Protein AF-A0A8T4I9W3-F1 (afdb_monomer_lite)

Radius of gyration: 15.46 Å; chains: 1; bounding box: 37×33×42 Å

Sequence (74 aa):
PGNTLSFNAESGGELDTSAWEAESNCTVARSVPVSSWAYNFYSAGGHIITLTAAGAGDASAVCVERPPVVEGQE

Structure (mmCIF, N/CA/C/O backbone):
data_AF-A0A8T4I9W3-F1
#
_entry.id   AF-A0A8T4I9W3-F1
#
loop_
_atom_site.group_PDB
_atom_site.id
_atom_site.type_symbol
_atom_site.label_atom_id
_atom_site.label_alt_id
_atom_site.label_comp_id
_atom_site.label_asym_id
_atom_site.label_entity_id
_atom_site.label_seq_id
_atom_site.pdbx_PDB_ins_code
_atom_site.Cartn_x
_atom_site.Cartn_y
_atom_site.Cartn_z
_atom_site.occupancy
_atom_site.B_iso_or_equiv
_atom_site.auth_seq_id
_atom_site.auth_comp_id
_atom_site.auth_asym_id
_atom_site.auth_atom_id
_atom_site.pdbx_PDB_model_num
ATOM 1 N N . PRO A 1 1 ? -2.770 23.343 13.412 1.00 51.34 1 PRO A N 1
ATOM 2 C CA . PRO A 1 1 ? -2.160 22.121 12.818 1.00 51.34 1 PRO A CA 1
ATOM 3 C C . PRO A 1 1 ? -2.989 21.682 11.599 1.00 51.34 1 PRO A C 1
ATOM 5 O O . PRO A 1 1 ? -4.201 21.570 11.717 1.00 51.34 1 PRO A O 1
ATOM 8 N N . GLY A 1 2 ? -2.389 21.604 10.406 1.00 61.34 2 GLY A N 1
ATOM 9 C CA . GLY A 1 2 ? -3.133 21.463 9.143 1.00 61.34 2 GLY A CA 1
ATOM 10 C C . GLY A 1 2 ? -3.747 20.075 8.921 1.00 61.34 2 GLY A C 1
ATOM 11 O O . GLY A 1 2 ? -3.288 19.099 9.501 1.00 61.34 2 GLY A O 1
ATOM 12 N N . ASN A 1 3 ? -4.747 19.995 8.033 1.00 61.97 3 ASN A N 1
ATOM 13 C CA . ASN A 1 3 ? -5.403 18.765 7.544 1.00 61.97 3 ASN A CA 1
ATOM 14 C C . ASN A 1 3 ? -4.486 17.902 6.642 1.00 61.97 3 ASN A C 1
ATOM 16 O O . ASN A 1 3 ? -4.923 17.312 5.659 1.00 61.97 3 ASN A O 1
ATOM 20 N N . THR A 1 4 ? -3.186 17.922 6.906 1.00 73.50 4 THR A N 1
ATOM 21 C CA . THR A 1 4 ? -2.180 17.150 6.180 1.00 73.50 4 THR A CA 1
ATOM 22 C C . THR A 1 4 ? -1.982 15.822 6.882 1.00 73.50 4 THR A C 1
ATOM 24 O O . THR A 1 4 ? -1.939 15.786 8.117 1.00 73.50 4 THR A O 1
ATOM 27 N N . LEU A 1 5 ? -1.840 14.745 6.112 1.00 77.94 5 LEU A N 1
ATOM 28 C CA . LEU A 1 5 ? -1.472 13.460 6.686 1.00 77.94 5 LEU A CA 1
ATOM 29 C C . LEU A 1 5 ? -0.040 13.542 7.235 1.00 77.94 5 LEU A C 1
ATOM 31 O O . LEU A 1 5 ? 0.706 14.502 7.005 1.00 77.94 5 LEU A O 1
ATOM 35 N N . SER A 1 6 ? 0.340 12.543 8.022 1.00 81.19 6 SER A N 1
ATOM 36 C CA . SER A 1 6 ? 1.708 12.431 8.512 1.00 81.19 6 SER A CA 1
ATOM 37 C C . SER A 1 6 ? 2.695 12.269 7.351 1.00 81.19 6 SER A C 1
ATOM 39 O O . SER A 1 6 ? 2.349 11.792 6.271 1.00 81.19 6 SER A O 1
ATOM 41 N N . PHE A 1 7 ? 3.967 12.589 7.593 1.00 80.38 7 PHE A N 1
ATOM 42 C CA . PHE A 1 7 ? 5.023 12.354 6.606 1.00 80.38 7 PHE A CA 1
ATOM 43 C C . PHE A 1 7 ? 5.085 10.891 6.145 1.00 80.38 7 PHE A C 1
ATOM 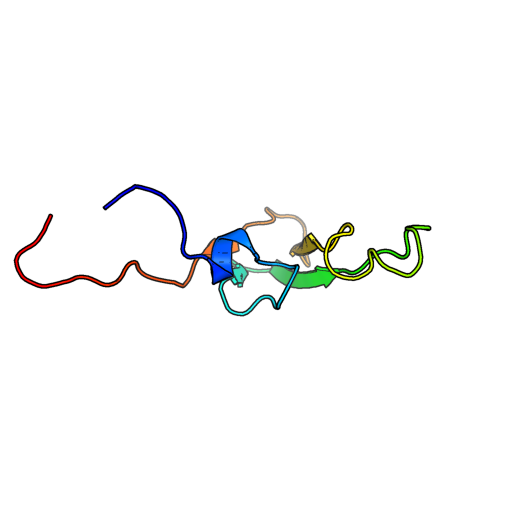45 O O . PHE A 1 7 ? 5.338 10.646 4.972 1.00 80.38 7 PHE A O 1
ATOM 52 N N . ASN A 1 8 ? 4.842 9.927 7.041 1.00 80.38 8 ASN A N 1
ATOM 53 C CA . ASN A 1 8 ? 4.864 8.509 6.689 1.00 80.38 8 ASN A CA 1
ATOM 54 C C . ASN A 1 8 ? 3.686 8.120 5.781 1.00 80.38 8 ASN A C 1
ATOM 56 O O . ASN A 1 8 ? 3.867 7.360 4.836 1.00 80.38 8 ASN A O 1
ATOM 60 N N . ALA A 1 9 ? 2.498 8.684 6.020 1.00 84.50 9 ALA A N 1
ATOM 61 C CA . ALA A 1 9 ? 1.333 8.470 5.168 1.00 84.50 9 ALA A CA 1
ATOM 62 C C . ALA A 1 9 ? 1.492 9.130 3.788 1.00 84.50 9 ALA A C 1
ATOM 64 O O . ALA A 1 9 ? 1.208 8.488 2.779 1.00 84.50 9 ALA A O 1
ATOM 65 N N . GLU A 1 10 ? 1.995 10.369 3.737 1.00 82.19 10 GLU A N 1
ATOM 66 C CA . GLU A 1 10 ? 2.253 11.114 2.490 1.00 82.19 10 GLU A CA 1
ATOM 67 C C . GLU A 1 10 ? 3.412 10.511 1.679 1.00 82.19 10 GLU A C 1
ATOM 69 O O . GLU A 1 10 ? 3.341 10.429 0.457 1.00 82.19 10 GLU A O 1
ATOM 74 N N . SER A 1 11 ? 4.460 10.031 2.357 1.00 78.31 11 SER A N 1
ATOM 75 C CA . SER A 1 11 ? 5.571 9.280 1.741 1.00 78.31 11 SER A CA 1
ATOM 76 C C . SER A 1 11 ? 5.245 7.787 1.601 1.00 78.31 11 SER A C 1
ATOM 78 O O . SER A 1 11 ? 6.125 6.960 1.337 1.00 78.31 11 SER A O 1
ATOM 80 N N . GLY A 1 12 ? 3.981 7.417 1.827 1.00 68.25 12 GLY A N 1
ATOM 81 C CA . GLY A 1 12 ? 3.498 6.049 1.780 1.00 68.25 12 GLY A CA 1
ATOM 82 C C . GLY A 1 12 ? 3.772 5.431 0.414 1.00 68.25 12 GLY A C 1
ATOM 83 O O . GLY A 1 12 ? 3.547 6.038 -0.631 1.00 68.25 12 GLY A O 1
ATOM 84 N N . GLY A 1 13 ? 4.297 4.210 0.409 1.00 70.75 13 GLY A N 1
ATOM 85 C CA . GLY A 1 13 ? 4.795 3.570 -0.802 1.00 70.75 13 GLY A CA 1
ATOM 86 C C . GLY A 1 13 ? 6.264 3.877 -1.075 1.00 70.75 13 GLY A C 1
ATOM 87 O O . GLY A 1 13 ? 6.957 2.971 -1.522 1.00 70.75 13 GLY A O 1
ATOM 88 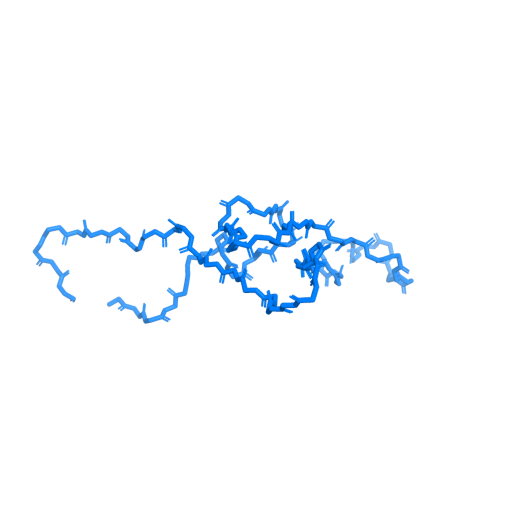N N . GLU A 1 14 ? 6.812 5.046 -0.732 1.00 75.62 14 GLU A N 1
ATOM 89 C CA . GLU A 1 14 ? 8.256 5.286 -0.868 1.00 75.62 14 GLU A CA 1
ATOM 90 C C . GLU A 1 14 ? 9.066 4.529 0.187 1.00 75.62 14 GLU A C 1
ATOM 92 O O . GLU A 1 14 ? 10.056 3.877 -0.166 1.00 75.62 14 GLU A O 1
ATOM 97 N N . LEU A 1 15 ? 8.596 4.557 1.438 1.00 77.69 15 LEU A N 1
ATOM 98 C CA . LEU A 1 15 ? 9.215 3.903 2.596 1.00 77.69 15 LEU A CA 1
ATOM 99 C C . LEU A 1 15 ? 8.625 2.509 2.840 1.00 77.69 15 LEU A C 1
ATOM 101 O O . LEU A 1 15 ? 9.315 1.502 2.676 1.00 77.69 15 LEU A O 1
ATOM 105 N N . ASP A 1 16 ? 7.339 2.449 3.189 1.00 83.62 16 ASP A N 1
ATOM 106 C CA . ASP A 1 16 ? 6.586 1.221 3.446 1.00 83.62 16 ASP A CA 1
ATOM 107 C C . ASP A 1 16 ? 5.063 1.441 3.285 1.00 83.62 16 ASP A C 1
ATOM 109 O O . ASP A 1 16 ? 4.625 2.424 2.681 1.00 83.62 16 ASP A O 1
ATOM 113 N N . THR A 1 17 ? 4.258 0.487 3.765 1.00 86.75 17 THR A N 1
ATOM 114 C CA . THR A 1 17 ? 2.785 0.558 3.794 1.00 86.75 17 THR A CA 1
ATOM 115 C C . THR A 1 17 ? 2.213 0.633 5.213 1.00 86.75 17 THR A C 1
ATOM 117 O O . THR A 1 17 ? 1.018 0.433 5.387 1.00 86.75 17 THR A O 1
ATOM 120 N N . SER A 1 18 ? 3.035 0.867 6.237 1.00 87.38 18 SER A N 1
ATOM 121 C CA . SER A 1 18 ? 2.647 0.781 7.655 1.00 87.38 18 SER A CA 1
ATOM 122 C C . SER A 1 18 ? 1.604 1.819 8.074 1.00 87.38 18 SER A C 1
ATOM 124 O O . SER A 1 18 ? 0.836 1.571 9.000 1.00 87.38 18 SER A O 1
ATOM 126 N N . ALA A 1 19 ? 1.537 2.945 7.360 1.00 88.75 19 ALA A N 1
ATOM 127 C CA . ALA A 1 19 ? 0.549 3.996 7.584 1.00 88.75 19 ALA A CA 1
ATOM 128 C C . ALA A 1 19 ? -0.856 3.665 7.039 1.00 88.75 19 ALA A C 1
ATOM 130 O O . ALA A 1 19 ? -1.794 4.424 7.286 1.00 88.75 19 ALA A O 1
ATOM 131 N N . TRP A 1 20 ? -1.015 2.561 6.298 1.00 88.44 20 TRP A N 1
ATOM 132 C CA . TRP A 1 20 ? -2.232 2.237 5.552 1.00 88.44 20 TRP A CA 1
ATOM 133 C C . TRP A 1 20 ? -2.766 0.849 5.900 1.00 88.44 20 TRP A C 1
ATOM 135 O O . TRP A 1 20 ? -2.031 -0.138 5.898 1.00 88.44 20 TRP A O 1
ATOM 145 N N . GLU A 1 21 ? -4.072 0.760 6.123 1.00 89.50 21 GLU A N 1
ATOM 146 C CA . GLU A 1 21 ? -4.785 -0.498 6.337 1.00 89.50 21 GLU A CA 1
ATOM 147 C C . GLU A 1 21 ? -5.791 -0.726 5.209 1.00 89.50 21 GLU A C 1
ATOM 149 O O . GLU A 1 21 ? -6.474 0.199 4.765 1.00 89.50 21 GLU A O 1
ATOM 154 N N . ALA A 1 22 ? -5.860 -1.966 4.721 1.00 88.81 22 ALA A N 1
ATOM 155 C CA . ALA A 1 22 ? -6.812 -2.349 3.690 1.00 88.81 22 ALA A CA 1
ATOM 156 C C . ALA A 1 22 ? -8.195 -2.566 4.315 1.00 88.81 22 ALA A C 1
ATOM 158 O O . ALA A 1 22 ? -8.323 -3.281 5.310 1.00 88.81 22 ALA A O 1
ATOM 159 N N . GLU A 1 23 ? -9.237 -1.996 3.712 1.00 83.44 23 GLU A N 1
ATOM 160 C CA . GLU A 1 23 ? -10.607 -2.285 4.129 1.00 83.44 23 GLU A CA 1
ATOM 161 C C . GLU A 1 23 ? -11.049 -3.683 3.649 1.00 83.44 23 GLU A C 1
ATOM 163 O O . GLU A 1 23 ? -10.294 -4.425 3.012 1.00 83.44 23 GLU A O 1
ATOM 168 N N . SER A 1 24 ? -12.271 -4.093 4.010 1.00 81.94 24 SER A N 1
ATOM 169 C CA . SER A 1 24 ? -12.752 -5.468 3.818 1.00 81.94 24 SER A CA 1
ATOM 170 C C . SER A 1 24 ? -12.502 -5.998 2.400 1.00 81.94 24 SER A C 1
ATOM 172 O O . SER A 1 24 ? -12.863 -5.371 1.408 1.00 81.94 24 SER A O 1
ATOM 174 N N . ASN A 1 25 ? -11.921 -7.198 2.324 1.00 82.88 25 ASN A N 1
ATOM 175 C CA . ASN A 1 25 ? -11.594 -7.918 1.088 1.00 82.88 25 ASN A CA 1
ATOM 176 C C . ASN A 1 25 ? -10.524 -7.263 0.197 1.00 82.88 25 ASN A C 1
ATOM 178 O O . ASN A 1 25 ? -10.426 -7.617 -0.981 1.00 82.88 25 ASN A O 1
ATOM 182 N N . CYS A 1 26 ? -9.694 -6.374 0.747 1.00 88.38 26 CYS A N 1
ATOM 183 C CA . CYS A 1 26 ? -8.564 -5.775 0.042 1.00 88.38 26 CYS A CA 1
ATOM 184 C C . CYS A 1 26 ? -7.209 -6.200 0.623 1.00 88.38 26 CYS A C 1
ATOM 186 O O . CYS A 1 26 ? -7.093 -6.589 1.785 1.00 88.38 26 CYS A O 1
ATOM 188 N N . THR A 1 27 ? -6.159 -6.091 -0.188 1.00 89.56 27 THR A N 1
ATOM 189 C CA . THR A 1 27 ? -4.763 -6.183 0.254 1.00 89.56 27 THR A CA 1
ATOM 190 C C . THR A 1 27 ? -4.010 -4.918 -0.128 1.00 89.56 27 THR A C 1
ATOM 192 O O . THR A 1 27 ? -4.149 -4.419 -1.246 1.00 89.56 27 THR A O 1
ATOM 195 N N . VAL A 1 28 ? -3.206 -4.406 0.807 1.00 91.38 28 VAL A N 1
ATOM 196 C CA . VAL A 1 28 ? -2.309 -3.270 0.581 1.00 91.38 28 VAL A CA 1
ATOM 197 C C . VAL A 1 28 ? -0.888 -3.786 0.375 1.00 91.38 28 VAL A C 1
ATOM 199 O O . VAL A 1 28 ? -0.424 -4.669 1.097 1.00 91.38 28 VAL A O 1
ATOM 202 N N . ALA A 1 29 ? -0.199 -3.263 -0.630 1.00 89.75 29 ALA A N 1
ATOM 203 C CA . ALA A 1 29 ? 1.171 -3.641 -0.939 1.00 89.75 29 ALA A CA 1
ATOM 204 C C . ALA A 1 29 ? 1.958 -2.455 -1.494 1.00 89.75 29 ALA A C 1
ATOM 206 O O . ALA A 1 29 ? 1.398 -1.525 -2.070 1.00 89.75 29 ALA A O 1
ATOM 207 N N . ARG A 1 30 ? 3.282 -2.513 -1.356 1.00 87.62 30 ARG A N 1
ATOM 208 C CA . ARG A 1 30 ? 4.205 -1.570 -1.989 1.00 87.62 30 ARG A CA 1
ATOM 209 C C . ARG A 1 30 ? 4.646 -2.123 -3.339 1.00 87.62 30 ARG A C 1
ATOM 211 O O . ARG A 1 30 ? 5.203 -3.219 -3.393 1.00 87.62 30 ARG A O 1
ATOM 218 N N . SER A 1 31 ? 4.462 -1.346 -4.400 1.00 86.12 31 SER A N 1
ATOM 219 C CA . SER A 1 31 ? 4.952 -1.671 -5.741 1.00 86.12 31 SER A CA 1
ATOM 220 C C . SER A 1 31 ? 6.044 -0.697 -6.162 1.00 86.12 31 SER A C 1
ATOM 222 O O . SER A 1 31 ? 5.894 0.519 -6.055 1.00 86.12 31 SER A O 1
ATOM 224 N N . VAL A 1 32 ? 7.145 -1.254 -6.665 1.00 80.88 32 VAL A N 1
ATOM 225 C CA . VAL A 1 32 ? 8.310 -0.515 -7.170 1.00 80.88 32 VAL A CA 1
ATOM 226 C C . VAL A 1 32 ? 8.511 -0.901 -8.636 1.00 80.88 32 VAL A C 1
ATOM 228 O O . VAL A 1 32 ? 9.309 -1.793 -8.935 1.00 80.88 32 VAL A O 1
ATOM 231 N N . PRO A 1 33 ? 7.721 -0.334 -9.564 1.00 75.88 33 PRO A N 1
ATOM 232 C CA . PRO A 1 33 ? 7.890 -0.615 -10.978 1.00 75.88 33 PRO A CA 1
ATOM 233 C C . PRO A 1 33 ? 9.281 -0.172 -11.434 1.00 75.88 33 PRO A C 1
ATOM 235 O O . PRO A 1 33 ? 9.737 0.931 -11.133 1.00 75.88 33 PRO A O 1
ATOM 238 N N . VAL A 1 34 ? 9.952 -1.042 -12.189 1.00 66.56 34 VAL A N 1
ATOM 239 C CA . VAL A 1 34 ? 11.248 -0.726 -12.791 1.00 66.56 34 VAL A CA 1
ATOM 240 C C . VAL A 1 34 ? 11.016 0.295 -13.900 1.00 66.56 34 VAL A C 1
ATOM 242 O O . VAL A 1 34 ? 10.639 -0.049 -15.017 1.00 66.56 34 VAL A O 1
ATOM 245 N N . SER A 1 35 ? 11.232 1.565 -13.589 1.00 63.12 35 SER A N 1
ATOM 246 C CA . SER A 1 35 ? 11.362 2.624 -14.581 1.00 63.12 35 SER A CA 1
ATOM 247 C C . SER A 1 35 ? 12.843 2.915 -14.784 1.00 63.12 35 SER A C 1
ATOM 249 O O . SER A 1 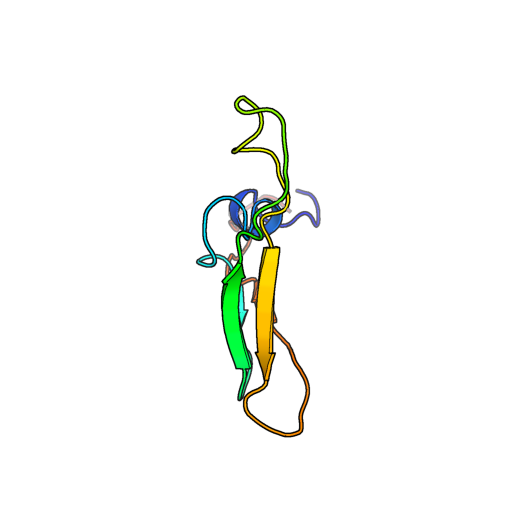35 ? 13.630 2.916 -13.836 1.00 63.12 35 SER A O 1
ATOM 251 N N . SER A 1 36 ? 13.238 3.160 -16.032 1.00 60.97 36 SER A N 1
ATOM 252 C CA . SER A 1 36 ? 14.595 3.590 -16.365 1.00 60.97 36 SER A CA 1
ATOM 253 C C . SER A 1 36 ? 14.810 5.031 -15.895 1.00 60.97 36 SER A C 1
ATOM 255 O O . SER A 1 36 ? 14.739 5.972 -16.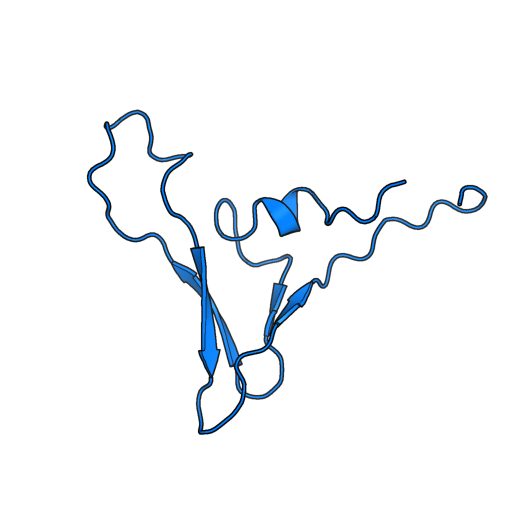685 1.00 60.97 36 SER A O 1
ATOM 257 N N . TRP A 1 37 ? 15.065 5.214 -14.603 1.00 59.22 37 TRP A N 1
ATOM 258 C CA . TRP A 1 37 ? 15.555 6.469 -14.042 1.00 59.22 37 TRP A CA 1
ATOM 259 C C . TRP A 1 37 ? 17.086 6.496 -14.070 1.00 59.22 37 TRP A C 1
ATOM 261 O O . TRP A 1 37 ? 17.742 5.455 -14.113 1.00 59.22 37 TRP A O 1
ATOM 271 N N . ALA A 1 38 ? 17.678 7.692 -14.062 1.00 63.91 38 ALA A N 1
ATOM 272 C CA . ALA A 1 38 ? 19.122 7.818 -13.885 1.00 63.91 38 ALA A CA 1
ATOM 273 C C . ALA A 1 38 ? 19.544 7.095 -12.588 1.00 63.91 38 ALA A C 1
ATOM 275 O O . ALA A 1 38 ? 18.814 7.137 -11.600 1.00 63.91 38 ALA A O 1
ATOM 276 N N . TYR A 1 39 ? 20.698 6.412 -12.582 1.00 62.03 39 TYR A N 1
ATOM 277 C CA . TYR A 1 39 ? 21.094 5.499 -11.489 1.00 62.03 39 TYR A CA 1
ATOM 278 C C . TYR A 1 39 ? 21.110 6.156 -10.091 1.00 62.03 39 TYR A C 1
ATOM 280 O O . TYR A 1 39 ? 21.025 5.479 -9.071 1.00 62.03 39 TYR A O 1
ATOM 288 N N . ASN A 1 40 ? 21.213 7.484 -10.051 1.00 66.69 40 ASN A N 1
ATOM 289 C CA . ASN A 1 40 ? 21.214 8.326 -8.862 1.00 66.69 40 ASN A CA 1
ATOM 290 C C 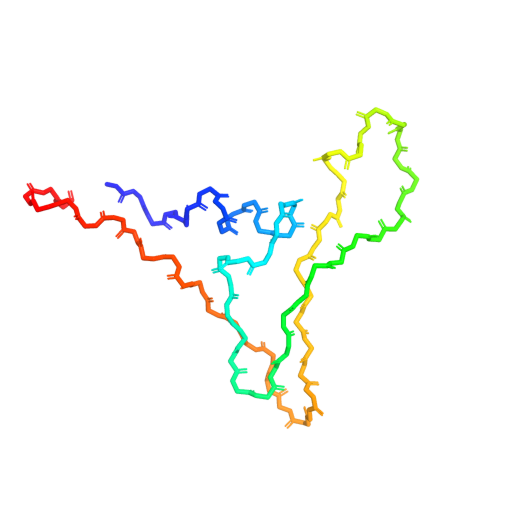. ASN A 1 40 ? 19.809 8.762 -8.395 1.00 66.69 40 ASN A C 1
ATOM 292 O O . ASN A 1 40 ? 19.712 9.555 -7.464 1.00 66.69 40 ASN A O 1
ATOM 296 N N . PHE A 1 41 ? 18.735 8.278 -9.023 1.00 59.56 41 PHE A N 1
ATOM 297 C CA . PHE A 1 41 ? 17.353 8.705 -8.774 1.00 59.56 41 PHE A CA 1
ATOM 298 C C . PHE A 1 41 ? 16.442 7.550 -8.317 1.00 59.56 41 PHE A C 1
ATOM 300 O O . PHE A 1 41 ? 15.241 7.546 -8.564 1.00 59.56 41 PHE A O 1
ATOM 307 N N . TYR A 1 42 ? 17.016 6.550 -7.639 1.00 54.59 42 TYR A N 1
ATOM 308 C CA . TYR A 1 42 ? 16.281 5.387 -7.121 1.00 54.59 42 TYR A CA 1
ATOM 309 C C . TYR A 1 42 ? 15.348 5.728 -5.944 1.00 54.59 42 TYR A C 1
ATOM 311 O O . TYR A 1 42 ? 14.358 5.046 -5.716 1.00 54.59 42 TYR A O 1
ATOM 319 N N . SER A 1 43 ? 15.640 6.795 -5.194 1.00 55.34 43 SER A N 1
ATOM 320 C CA . SER A 1 43 ? 14.848 7.216 -4.029 1.00 55.34 43 SER A CA 1
ATOM 321 C C . SER A 1 43 ? 13.685 8.153 -4.362 1.00 55.34 43 SER A C 1
ATOM 323 O O . SER A 1 43 ? 12.959 8.526 -3.454 1.00 55.34 43 SER A O 1
ATOM 325 N N . ALA A 1 44 ? 13.537 8.567 -5.623 1.00 54.69 44 ALA A N 1
ATOM 326 C CA . ALA A 1 44 ? 12.571 9.586 -6.048 1.00 54.69 44 ALA A CA 1
ATOM 327 C C . ALA A 1 44 ? 11.685 9.121 -7.220 1.00 54.69 44 ALA A C 1
ATOM 329 O O . ALA A 1 44 ? 11.036 9.924 -7.891 1.00 54.69 44 ALA A O 1
ATOM 330 N N . GLY A 1 45 ? 11.689 7.820 -7.513 1.00 60.28 45 GLY A N 1
ATOM 331 C CA . GLY A 1 45 ? 11.020 7.265 -8.676 1.00 60.28 45 GLY A CA 1
ATOM 332 C C . GLY A 1 45 ? 9.919 6.283 -8.311 1.00 60.28 45 GLY A C 1
ATOM 333 O O . GLY A 1 45 ? 10.203 5.160 -7.911 1.00 60.28 45 GLY A O 1
ATOM 334 N N . GLY A 1 46 ? 8.667 6.689 -8.538 1.00 64.31 46 GLY A N 1
ATOM 335 C CA . GLY A 1 46 ? 7.538 5.822 -8.905 1.00 64.31 46 GLY A CA 1
ATOM 336 C C . GLY A 1 46 ? 7.145 4.707 -7.939 1.00 64.31 46 GLY A C 1
ATOM 337 O O . GLY A 1 46 ? 6.469 3.773 -8.368 1.00 64.31 46 GLY A O 1
ATOM 338 N N . HIS A 1 47 ? 7.548 4.777 -6.672 1.00 80.38 47 HIS A N 1
ATOM 339 C CA . HIS A 1 47 ? 7.012 3.874 -5.668 1.00 80.38 47 HIS A CA 1
ATOM 340 C C . HIS A 1 47 ? 5.536 4.193 -5.431 1.00 80.38 47 HIS A C 1
ATOM 342 O O . HIS A 1 47 ? 5.163 5.350 -5.259 1.00 80.38 47 HIS A O 1
ATOM 348 N N . ILE A 1 48 ? 4.694 3.165 -5.440 1.00 83.69 48 ILE A N 1
ATOM 349 C CA . ILE A 1 48 ? 3.248 3.324 -5.298 1.00 83.69 48 ILE A CA 1
ATOM 350 C C . ILE A 1 48 ? 2.707 2.337 -4.276 1.00 83.69 48 ILE A C 1
ATOM 352 O O . ILE A 1 48 ? 3.158 1.191 -4.183 1.00 83.69 48 ILE A O 1
ATOM 356 N N . ILE A 1 49 ? 1.683 2.764 -3.549 1.00 87.56 49 ILE A N 1
ATOM 357 C CA . ILE A 1 49 ? 0.821 1.841 -2.822 1.00 87.56 49 ILE A CA 1
ATOM 358 C C . ILE A 1 49 ? -0.150 1.224 -3.823 1.00 87.56 49 ILE A C 1
ATOM 360 O O . ILE A 1 49 ? -0.798 1.913 -4.606 1.00 87.56 49 ILE A O 1
ATOM 364 N N . THR A 1 50 ? -0.214 -0.100 -3.822 1.00 89.44 50 THR A N 1
ATOM 365 C CA . THR A 1 50 ? -1.141 -0.887 -4.628 1.00 89.44 50 THR A CA 1
ATOM 366 C C . THR A 1 50 ? -2.191 -1.484 -3.716 1.00 89.44 50 THR A C 1
ATOM 368 O O . THR A 1 50 ? -1.861 -2.120 -2.715 1.00 89.44 50 THR A O 1
ATOM 371 N N . LEU A 1 51 ? -3.449 -1.297 -4.094 1.00 90.12 51 LEU A N 1
ATOM 372 C CA . LEU A 1 51 ? -4.597 -1.848 -3.402 1.00 90.12 51 LEU A CA 1
ATOM 373 C C . LEU A 1 51 ? -5.294 -2.839 -4.328 1.00 90.12 51 LEU A C 1
ATOM 375 O O . LEU A 1 51 ? -5.666 -2.486 -5.447 1.00 90.12 51 LEU A O 1
ATOM 379 N N . THR A 1 52 ? -5.435 -4.083 -3.882 1.00 90.12 52 THR A N 1
ATOM 380 C CA . THR A 1 52 ? -6.059 -5.144 -4.682 1.00 90.12 52 THR A CA 1
ATOM 381 C C . THR A 1 52 ? -7.279 -5.688 -3.957 1.00 90.12 52 THR A C 1
ATOM 383 O O . THR A 1 52 ? -7.142 -6.264 -2.881 1.00 90.12 52 THR A O 1
ATOM 386 N N . ALA A 1 53 ? -8.464 -5.543 -4.553 1.00 88.94 53 ALA A N 1
ATOM 387 C CA . ALA A 1 53 ? -9.669 -6.222 -4.086 1.00 88.94 53 ALA A CA 1
ATOM 388 C C . ALA A 1 53 ? -9.637 -7.696 -4.530 1.00 88.94 53 ALA A C 1
ATOM 390 O O . ALA A 1 53 ? -9.429 -7.996 -5.707 1.00 88.94 53 ALA A O 1
ATOM 391 N N . ALA A 1 54 ? -9.827 -8.631 -3.597 1.00 79.75 54 ALA A N 1
ATOM 392 C CA . ALA A 1 54 ? -9.759 -10.073 -3.860 1.00 79.75 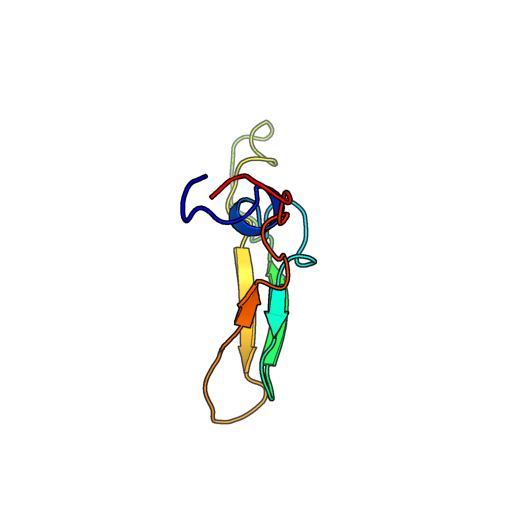54 ALA A CA 1
ATOM 393 C C . ALA A 1 54 ? -11.047 -10.657 -4.486 1.00 79.75 54 ALA A C 1
ATOM 395 O O . ALA A 1 54 ? -11.062 -11.814 -4.903 1.00 79.75 54 ALA A O 1
ATOM 396 N N . GLY A 1 55 ? -12.126 -9.873 -4.564 1.00 70.62 55 GLY A N 1
ATOM 397 C CA . GLY A 1 55 ? -13.412 -10.254 -5.153 1.00 70.62 55 GLY A CA 1
ATOM 398 C C . GLY A 1 55 ? -14.107 -9.059 -5.809 1.00 70.62 55 GLY A C 1
ATOM 399 O O . GLY A 1 55 ? -13.595 -7.944 -5.761 1.00 70.62 55 GLY A O 1
ATOM 400 N N . ALA A 1 56 ? -15.269 -9.282 -6.434 1.00 62.91 56 ALA A N 1
ATOM 401 C CA . ALA A 1 56 ? -16.092 -8.186 -6.947 1.00 62.91 56 ALA A CA 1
ATOM 402 C C . ALA A 1 56 ? -16.469 -7.248 -5.786 1.00 62.91 56 ALA A C 1
ATOM 404 O O . ALA A 1 56 ? -17.171 -7.664 -4.865 1.00 62.91 56 ALA A O 1
ATOM 405 N N . GLY A 1 57 ? -15.969 -6.015 -5.815 1.00 69.00 57 GLY A N 1
ATOM 406 C CA . GLY A 1 57 ? -16.139 -5.054 -4.732 1.00 69.00 57 GLY A CA 1
ATOM 407 C C . GLY A 1 57 ? -15.248 -3.829 -4.902 1.00 69.00 57 GLY A C 1
ATOM 408 O O . GLY A 1 57 ? -14.551 -3.687 -5.910 1.00 69.00 57 GLY A O 1
ATOM 409 N N . ASP A 1 58 ? -15.296 -2.955 -3.904 1.00 79.94 58 ASP A N 1
ATOM 410 C CA . ASP A 1 58 ? -14.539 -1.711 -3.869 1.00 79.94 58 ASP A CA 1
ATOM 411 C C . ASP A 1 58 ? -13.119 -1.938 -3.346 1.00 79.94 58 ASP A C 1
ATOM 413 O O . ASP A 1 58 ? -12.892 -2.743 -2.444 1.00 79.94 58 ASP A O 1
ATOM 417 N N . ALA A 1 59 ? -12.162 -1.201 -3.908 1.00 87.69 59 ALA A N 1
ATOM 418 C CA . ALA A 1 59 ? -10.812 -1.106 -3.377 1.00 87.69 59 ALA A CA 1
ATOM 419 C C . ALA A 1 59 ? -10.732 0.143 -2.492 1.00 87.69 59 ALA A C 1
ATOM 421 O O . ALA A 1 59 ? -10.666 1.259 -3.008 1.00 87.69 59 ALA A O 1
ATOM 422 N N . SER A 1 60 ? -10.748 -0.048 -1.171 1.00 87.75 60 SER A N 1
ATOM 423 C CA . SER A 1 60 ? -10.635 1.041 -0.194 1.00 87.75 60 SER A CA 1
ATOM 424 C C . SER A 1 60 ? -9.571 0.768 0.878 1.00 87.75 60 SER A C 1
ATOM 426 O O . SER A 1 60 ? -9.287 -0.382 1.229 1.00 87.75 60 SER A O 1
ATOM 428 N N . ALA A 1 61 ? -8.930 1.837 1.346 1.00 88.06 61 ALA A N 1
ATOM 429 C CA . ALA A 1 61 ? -7.892 1.813 2.366 1.00 88.06 61 ALA A CA 1
ATOM 430 C C . ALA A 1 61 ? -7.986 3.066 3.238 1.00 88.06 61 ALA A C 1
ATOM 432 O O . ALA A 1 61 ? -8.353 4.142 2.761 1.00 88.06 61 ALA A O 1
ATOM 433 N N . VAL A 1 62 ? -7.609 2.924 4.504 1.00 89.06 62 VAL A N 1
ATOM 434 C CA . VAL A 1 62 ? -7.662 3.996 5.501 1.00 89.06 62 VAL A CA 1
ATOM 435 C C . VAL A 1 62 ? -6.270 4.283 6.053 1.00 89.06 62 VAL A C 1
ATOM 437 O O . VAL A 1 62 ? -5.449 3.379 6.217 1.00 89.06 62 VAL A O 1
ATOM 440 N N . CYS A 1 63 ? -5.999 5.557 6.338 1.00 88.12 63 CYS A N 1
ATOM 441 C CA . CYS A 1 63 ? -4.802 5.953 7.069 1.00 88.12 63 CYS A CA 1
ATOM 442 C C . CYS A 1 63 ? -4.997 5.633 8.557 1.00 88.12 63 CYS A C 1
ATOM 444 O O . CYS A 1 63 ? -5.933 6.136 9.183 1.00 88.12 63 CYS A O 1
ATOM 446 N N . VAL A 1 64 ? -4.121 4.802 9.125 1.00 85.81 64 VAL A N 1
ATOM 447 C CA . VAL A 1 64 ? -4.194 4.396 10.543 1.00 85.81 64 VAL A CA 1
ATOM 448 C C . VAL A 1 64 ? -3.443 5.344 11.473 1.00 85.81 64 VAL A C 1
ATOM 450 O O . VAL A 1 64 ? -3.545 5.249 12.699 1.00 85.81 64 VAL A O 1
ATOM 453 N N . GLU A 1 65 ? -2.695 6.287 10.908 1.00 79.31 65 GLU A N 1
ATOM 454 C CA . GLU A 1 65 ? -1.949 7.263 11.683 1.00 79.31 65 GLU A CA 1
ATOM 455 C C . GLU A 1 65 ? -2.866 8.391 12.138 1.00 79.31 65 GLU A C 1
ATOM 457 O O . GLU A 1 65 ? -3.276 9.272 11.381 1.00 79.31 65 GLU A O 1
ATOM 462 N N . ARG A 1 66 ? -3.195 8.361 13.426 1.00 61.91 66 ARG A N 1
ATOM 463 C CA . ARG A 1 66 ? -3.941 9.436 14.063 1.00 61.91 66 ARG A CA 1
ATOM 464 C C . ARG A 1 66 ? -3.010 10.638 14.261 1.00 61.91 66 ARG A C 1
ATOM 466 O O . ARG A 1 66 ? -1.916 10.451 14.801 1.00 61.91 66 ARG A O 1
ATOM 473 N N . PRO A 1 67 ? -3.421 11.869 13.900 1.00 61.12 67 PRO A N 1
ATOM 474 C CA . PRO A 1 67 ? -2.646 13.051 14.250 1.00 61.12 67 PRO A CA 1
ATOM 475 C C . PRO A 1 67 ? -2.426 13.077 15.772 1.00 61.12 67 PRO A C 1
ATOM 477 O O . PRO A 1 67 ? -3.358 12.759 16.524 1.00 61.12 67 PRO A O 1
ATOM 480 N N . PRO A 1 68 ? -1.213 13.411 16.249 1.00 60.28 68 PRO A N 1
ATOM 481 C CA . PRO A 1 68 ? -0.951 13.475 17.676 1.00 60.28 68 PRO A CA 1
ATOM 482 C C . PRO A 1 68 ? -1.877 14.522 18.297 1.00 60.28 68 PRO A C 1
ATOM 484 O O . PRO A 1 68 ? -1.811 15.704 17.963 1.00 60.28 68 PRO A O 1
ATOM 487 N N . VAL A 1 69 ? -2.760 14.080 19.192 1.00 57.59 69 VAL A N 1
ATOM 488 C CA . VAL A 1 69 ? -3.566 14.991 20.005 1.00 57.59 69 VAL A CA 1
ATOM 489 C C . VAL A 1 69 ? -2.649 15.534 21.092 1.00 57.59 69 VAL A C 1
ATOM 491 O O . VAL A 1 69 ? -2.239 14.794 21.984 1.00 57.59 69 VAL A O 1
ATOM 494 N N . VAL A 1 70 ? -2.307 16.816 21.002 1.00 65.69 70 VAL A N 1
ATOM 495 C CA . VAL A 1 70 ? -1.644 17.537 22.090 1.00 65.69 70 VAL A CA 1
ATOM 496 C C . VAL A 1 70 ? -2.748 18.159 22.937 1.00 65.69 70 VAL A C 1
ATOM 498 O O . VAL A 1 70 ? -3.485 19.016 22.455 1.00 65.69 70 VAL A O 1
ATOM 501 N N . GLU A 1 71 ? -2.900 17.709 24.186 1.00 64.12 71 GLU A N 1
ATOM 502 C CA . GLU A 1 71 ? -3.866 18.320 25.104 1.00 64.12 71 GLU A CA 1
ATOM 503 C C . GLU A 1 71 ? -3.614 19.835 25.199 1.00 64.12 71 GLU A C 1
ATOM 505 O O . GLU A 1 71 ? -2.515 20.276 25.536 1.00 64.12 71 GLU A O 1
ATOM 510 N N . GLY A 1 72 ? -4.639 20.634 24.889 1.00 65.19 72 GLY A N 1
ATOM 511 C CA . GLY A 1 72 ? -4.605 22.091 25.035 1.00 65.19 72 GLY A CA 1
ATOM 512 C C . GLY A 1 72 ? -4.211 22.904 23.796 1.00 65.19 72 GLY A C 1
ATOM 513 O O . GLY A 1 72 ? -4.083 24.121 23.922 1.00 65.19 72 GLY A O 1
ATOM 514 N N . GLN A 1 73 ? -4.047 22.296 22.616 1.00 58.22 73 GLN A N 1
ATOM 515 C CA . GLN A 1 73 ? -3.917 23.032 21.349 1.00 58.22 73 GLN A CA 1
ATOM 516 C C . GLN A 1 73 ? -4.862 22.457 20.286 1.00 58.22 73 GLN A C 1
ATOM 518 O O . GLN A 1 73 ? -4.713 21.298 19.903 1.00 58.22 73 GLN A O 1
ATOM 523 N N . GLU A 1 74 ? -5.816 23.273 19.820 1.00 51.41 74 GLU A N 1
ATOM 524 C CA . GLU A 1 74 ? -6.551 23.031 18.565 1.00 51.41 74 GLU A CA 1
ATOM 525 C C . GLU A 1 74 ? -5.771 23.553 17.348 1.00 51.41 74 GLU A C 1
ATOM 527 O O . GLU A 1 74 ? -5.124 24.624 17.449 1.00 51.41 74 GLU A O 1
#

pLDDT: mean 75.29, std 12.16, range [51.34, 91.38]

Secondary structure (DSSP, 8-state):
--SPPPHHHHTTTTS-STTEEE-TTEEEEEE-------TT-TTSS--EEEEEESSSS---EEE--PPP--TT--

Foldseek 3Di:
DDPDDDPCVVCDQLPHPVQKDWPPQKDKGWDDDDDPDDPVCSSPDDIDIDIDRNDPDDGDMDGPDDDDDDPPDD